Protein AF-A0A6L7TK80-F1 (afdb_monomer)

Foldseek 3Di:
DVLVVCLVVVNLLVSLQVLLVLLLVLLVLLCVVLQFDNPDLLSSVLSQVLVCVQCCVPPVCLNVLNVCSSVCSNVCNPPVPDHSVRSVVSSVSSVVNSVVSVVVSVPQRDWDFQADPVSVVVLCVSQVDPVDDGGDIDSRRDNPPDPPPPPDDDPPDDD

Radius of gyration: 19.16 Å; Cα contacts (8 Å, |Δi|>4): 195; chains: 1; bounding box: 71×29×43 Å

Structure (mmCIF, N/CA/C/O backbone):
data_AF-A0A6L7TK80-F1
#
_entry.id   AF-A0A6L7TK80-F1
#
loop_
_atom_site.group_PDB
_atom_site.id
_atom_site.type_symbol
_atom_site.label_atom_id
_atom_site.label_alt_id
_atom_site.label_comp_id
_atom_site.label_asym_id
_atom_site.label_entity_id
_atom_site.label_seq_id
_atom_site.pdbx_PDB_ins_code
_atom_site.Cartn_x
_atom_site.Cartn_y
_atom_site.Cartn_z
_atom_site.occupancy
_atom_site.B_iso_or_equiv
_atom_site.auth_seq_id
_atom_site.auth_comp_id
_atom_site.auth_asym_id
_atom_site.auth_atom_id
_atom_site.pdbx_PDB_model_num
ATOM 1 N N . MET A 1 1 ? 9.319 -11.901 -5.462 1.00 86.44 1 MET A N 1
ATOM 2 C CA . MET A 1 1 ? 8.015 -11.439 -6.008 1.00 86.4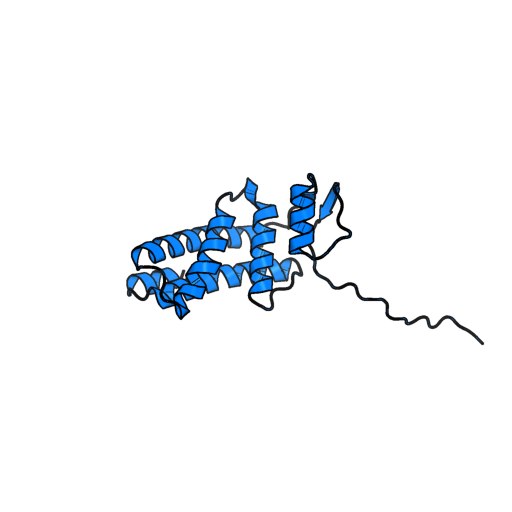4 1 MET A CA 1
ATOM 3 C C . MET A 1 1 ? 8.026 -11.489 -7.542 1.00 86.44 1 MET A C 1
ATOM 5 O O . MET A 1 1 ? 9.096 -11.335 -8.115 1.00 86.44 1 MET A O 1
ATOM 9 N N . GLN A 1 2 ? 6.885 -11.660 -8.234 1.00 92.62 2 GLN A N 1
ATOM 10 C CA . GLN A 1 2 ? 6.842 -11.616 -9.715 1.00 92.62 2 GLN A CA 1
ATOM 11 C C . GLN A 1 2 ? 7.313 -10.273 -10.305 1.00 92.62 2 GLN A C 1
ATOM 13 O O . GLN A 1 2 ? 7.846 -10.258 -11.408 1.00 92.62 2 GLN A O 1
ATOM 18 N N . ALA A 1 3 ? 7.158 -9.157 -9.586 1.00 94.62 3 ALA A N 1
ATOM 19 C CA . ALA A 1 3 ? 7.580 -7.830 -10.045 1.00 94.62 3 ALA A CA 1
ATOM 20 C C . ALA A 1 3 ? 9.071 -7.754 -10.417 1.00 94.62 3 ALA A C 1
ATOM 22 O O . ALA A 1 3 ? 9.413 -7.191 -11.458 1.00 94.62 3 ALA A O 1
ATOM 23 N N . ARG A 1 4 ? 9.949 -8.392 -9.629 1.00 95.44 4 ARG A N 1
ATOM 24 C CA . ARG A 1 4 ? 11.395 -8.416 -9.895 1.00 95.44 4 ARG A CA 1
ATOM 25 C C . ARG A 1 4 ? 11.738 -9.079 -11.227 1.00 95.44 4 ARG A C 1
ATOM 27 O O . ARG A 1 4 ? 12.553 -8.563 -11.982 1.00 95.44 4 ARG A O 1
ATOM 34 N N . HIS A 1 5 ? 11.041 -10.163 -11.554 1.00 96.75 5 HIS A N 1
ATOM 35 C CA . HIS A 1 5 ? 11.222 -10.869 -12.819 1.00 96.75 5 HIS A CA 1
ATOM 36 C C . HIS A 1 5 ? 10.927 -9.978 -14.039 1.00 96.75 5 HIS A C 1
ATOM 38 O O . HIS A 1 5 ? 11.644 -10.028 -15.034 1.00 96.75 5 HIS A O 1
ATOM 44 N N . TYR A 1 6 ? 9.903 -9.121 -13.963 1.00 96.56 6 TYR A N 1
ATOM 45 C CA . TYR A 1 6 ? 9.595 -8.174 -15.041 1.00 96.56 6 TYR A CA 1
ATOM 46 C C . TYR A 1 6 ? 10.625 -7.039 -15.135 1.00 96.56 6 TYR A C 1
ATOM 48 O O . TYR A 1 6 ? 10.972 -6.622 -16.240 1.00 96.56 6 TYR A O 1
ATOM 56 N N . LEU A 1 7 ? 11.186 -6.585 -14.008 1.00 94.00 7 LEU A N 1
ATOM 57 C CA . LEU A 1 7 ? 12.300 -5.627 -14.015 1.00 94.00 7 LEU A CA 1
ATOM 58 C C . LEU A 1 7 ? 13.556 -6.183 -14.689 1.00 94.00 7 LEU A C 1
ATOM 60 O O . LEU A 1 7 ? 14.187 -5.471 -15.468 1.00 94.00 7 LEU A O 1
ATOM 64 N N . GLU A 1 8 ? 13.901 -7.446 -14.437 1.00 95.75 8 GLU A N 1
ATOM 65 C CA . GLU A 1 8 ? 15.033 -8.125 -15.090 1.00 95.75 8 GLU A CA 1
ATOM 66 C C . GLU A 1 8 ? 14.864 -8.174 -16.618 1.00 95.75 8 GLU A C 1
ATOM 68 O O . GLU A 1 8 ? 15.833 -8.060 -17.367 1.00 95.75 8 GLU A O 1
ATOM 73 N N . GLN A 1 9 ? 13.617 -8.255 -17.088 1.00 97.12 9 GLN A N 1
ATOM 74 C CA . GLN A 1 9 ? 13.249 -8.173 -18.506 1.00 97.12 9 GLN A CA 1
ATOM 75 C C . GLN A 1 9 ? 13.128 -6.735 -19.028 1.00 97.12 9 GLN A C 1
ATOM 77 O O . GLN A 1 9 ? 12.811 -6.524 -20.198 1.00 97.12 9 GLN A O 1
ATOM 82 N N . ARG A 1 10 ? 13.398 -5.735 -18.179 1.00 96.06 10 ARG A N 1
ATOM 83 C CA . ARG A 1 10 ? 13.233 -4.298 -18.445 1.00 96.06 10 ARG A CA 1
ATOM 84 C C . ARG A 1 10 ? 11.786 -3.883 -18.748 1.00 96.06 10 ARG A C 1
ATOM 86 O O . ARG A 1 10 ? 11.561 -2.788 -19.265 1.00 96.06 10 ARG A O 1
ATOM 93 N N . ASP A 1 11 ? 10.807 -4.708 -18.385 1.00 95.94 11 ASP A N 1
ATOM 94 C CA . ASP A 1 11 ? 9.380 -4.397 -18.482 1.00 95.94 11 ASP A CA 1
ATOM 95 C C . ASP A 1 11 ? 8.908 -3.679 -17.209 1.00 95.94 11 ASP A C 1
ATOM 97 O O . ASP A 1 11 ? 8.273 -4.241 -16.312 1.00 95.94 11 ASP A O 1
ATOM 101 N N . ARG A 1 12 ? 9.251 -2.390 -17.118 1.00 95.00 12 ARG A N 1
ATOM 102 C CA . ARG A 1 12 ? 8.897 -1.543 -15.967 1.00 95.00 12 ARG A CA 1
ATOM 103 C C . ARG A 1 12 ? 7.390 -1.337 -15.787 1.00 95.00 12 ARG A C 1
ATOM 105 O O . ARG A 1 12 ? 6.954 -0.987 -14.694 1.00 95.00 12 ARG A O 1
ATOM 112 N N . LEU A 1 13 ? 6.599 -1.521 -16.846 1.00 95.00 13 LEU A N 1
ATOM 113 C CA . LEU A 1 13 ? 5.147 -1.369 -16.781 1.00 95.00 13 LEU A CA 1
ATOM 114 C C . LEU A 1 13 ? 4.536 -2.548 -16.030 1.00 95.00 13 LEU A C 1
ATOM 116 O O . LEU A 1 13 ? 3.840 -2.350 -15.034 1.00 95.00 13 LEU A O 1
ATOM 120 N N . GLN A 1 14 ? 4.854 -3.772 -16.457 1.00 96.19 14 GLN A N 1
ATOM 121 C CA . GLN A 1 14 ? 4.390 -4.973 -15.766 1.00 96.19 14 GLN A CA 1
ATOM 122 C C . GLN A 1 14 ? 4.987 -5.092 -14.366 1.00 96.19 14 GLN A C 1
ATOM 124 O O . GLN A 1 14 ? 4.290 -5.526 -13.452 1.00 96.19 14 GLN A O 1
ATOM 129 N N . ALA A 1 15 ? 6.239 -4.670 -14.163 1.00 96.50 15 ALA A N 1
ATOM 130 C CA . ALA A 1 15 ? 6.850 -4.667 -12.838 1.00 96.50 15 ALA A CA 1
ATOM 131 C C . ALA A 1 15 ? 6.024 -3.878 -11.809 1.00 96.50 15 ALA A C 1
ATOM 133 O O . ALA A 1 15 ? 5.701 -4.419 -10.750 1.00 96.50 15 ALA A O 1
ATOM 134 N N . GLY A 1 16 ? 5.627 -2.643 -12.144 1.00 95.31 16 GLY A N 1
ATOM 135 C CA . GLY A 1 16 ? 4.794 -1.806 -11.276 1.00 95.31 16 GLY A CA 1
ATOM 136 C C . GLY A 1 16 ? 3.429 -2.432 -10.981 1.00 95.31 16 GLY A C 1
ATOM 137 O O . GLY A 1 16 ? 3.009 -2.481 -9.824 1.00 95.31 16 GLY A O 1
ATOM 138 N N . GLU A 1 17 ? 2.778 -3.000 -12.000 1.00 95.25 17 GLU A N 1
ATOM 139 C CA . GLU A 1 17 ? 1.484 -3.675 -11.842 1.00 95.25 17 GLU A CA 1
ATOM 140 C C . GLU A 1 17 ? 1.583 -4.912 -10.936 1.00 95.25 17 GLU A C 1
ATOM 142 O O . GLU A 1 17 ? 0.725 -5.142 -10.082 1.00 95.25 17 GLU A O 1
ATOM 147 N N . LYS A 1 18 ? 2.650 -5.713 -11.064 1.00 97.00 18 LYS A N 1
ATOM 148 C CA . LYS A 1 18 ? 2.862 -6.878 -10.189 1.00 97.00 18 LYS A CA 1
ATOM 149 C C . LYS A 1 18 ? 3.222 -6.481 -8.762 1.00 97.00 18 LYS A C 1
ATOM 151 O O . LYS A 1 18 ? 2.784 -7.169 -7.840 1.00 97.00 18 LYS A O 1
ATOM 156 N N . ALA A 1 19 ? 3.973 -5.397 -8.572 1.00 96.44 19 ALA A N 1
ATOM 157 C CA . ALA A 1 19 ? 4.276 -4.866 -7.245 1.00 96.44 19 ALA A CA 1
ATOM 158 C C . ALA A 1 19 ? 2.993 -4.408 -6.540 1.00 96.44 19 ALA A C 1
ATOM 160 O O . ALA A 1 19 ? 2.713 -4.828 -5.416 1.00 96.44 19 ALA A O 1
ATOM 161 N N . TRP A 1 20 ? 2.153 -3.644 -7.247 1.00 95.44 20 TRP A N 1
ATOM 162 C CA . TRP A 1 20 ? 0.833 -3.263 -6.756 1.00 95.44 20 TRP A CA 1
ATOM 163 C C . TRP A 1 20 ? -0.038 -4.476 -6.433 1.00 95.44 20 TRP A C 1
ATOM 165 O O . TRP A 1 20 ? -0.598 -4.556 -5.339 1.00 95.44 20 TRP A O 1
ATOM 175 N N . GLY A 1 21 ? -0.123 -5.444 -7.346 1.00 95.56 21 GLY A N 1
ATOM 176 C CA . GLY A 1 21 ? -0.915 -6.653 -7.149 1.00 95.56 21 GLY A CA 1
ATOM 177 C C . GLY A 1 21 ? -0.524 -7.431 -5.889 1.00 95.56 21 GLY A C 1
ATOM 178 O O . GLY A 1 21 ? -1.407 -7.909 -5.175 1.00 95.56 21 GLY A O 1
ATOM 179 N N . ALA A 1 22 ? 0.773 -7.516 -5.580 1.00 96.44 22 ALA A N 1
ATOM 180 C CA . ALA A 1 22 ? 1.268 -8.193 -4.383 1.00 96.44 22 ALA A CA 1
ATOM 181 C C . ALA A 1 22 ? 0.861 -7.465 -3.088 1.00 96.44 22 ALA A C 1
ATOM 183 O O . ALA A 1 22 ? 0.326 -8.095 -2.174 1.00 96.44 22 ALA A O 1
ATOM 184 N N . ILE A 1 23 ? 1.030 -6.140 -3.026 1.00 96.06 23 ILE A N 1
ATOM 185 C CA . ILE A 1 23 ? 0.580 -5.333 -1.880 1.00 96.06 23 ILE A CA 1
ATOM 186 C C . ILE A 1 23 ? -0.940 -5.433 -1.720 1.00 96.06 23 ILE A C 1
ATOM 188 O O . ILE A 1 23 ? -1.438 -5.767 -0.647 1.00 96.06 23 ILE A O 1
ATOM 192 N N . ALA A 1 24 ? -1.691 -5.216 -2.801 1.00 95.94 24 ALA A N 1
ATOM 193 C CA . ALA A 1 24 ? -3.148 -5.261 -2.789 1.00 95.94 24 ALA A CA 1
ATOM 194 C C . ALA A 1 24 ? -3.694 -6.622 -2.341 1.00 95.94 24 ALA A C 1
ATOM 196 O O . ALA A 1 24 ? -4.705 -6.671 -1.643 1.00 95.94 24 ALA A O 1
ATOM 197 N N . HIS A 1 25 ? -3.044 -7.724 -2.725 1.00 96.50 25 HIS A N 1
ATOM 198 C CA . HIS A 1 25 ? -3.426 -9.059 -2.274 1.00 96.50 25 HIS A CA 1
ATOM 199 C C . HIS A 1 25 ? -3.291 -9.199 -0.755 1.00 96.50 25 HIS A C 1
ATOM 201 O O . HIS A 1 25 ? -4.264 -9.556 -0.094 1.00 96.50 25 HIS A O 1
ATOM 207 N N . ASN A 1 26 ? -2.135 -8.843 -0.194 1.00 96.88 26 ASN A N 1
ATOM 208 C CA . ASN A 1 26 ? -1.901 -8.929 1.247 1.00 96.88 26 ASN A CA 1
ATOM 209 C C . ASN A 1 26 ? -2.849 -8.015 2.042 1.00 96.88 26 ASN A C 1
ATOM 211 O O . ASN A 1 26 ? -3.444 -8.437 3.032 1.00 96.88 26 ASN A O 1
ATOM 215 N N . LEU A 1 27 ? -3.086 -6.790 1.560 1.00 95.25 27 LEU A N 1
ATOM 216 C CA . LEU A 1 27 ? -4.065 -5.880 2.161 1.00 95.25 27 LEU A CA 1
ATOM 217 C C . LEU A 1 27 ? -5.485 -6.467 2.137 1.00 95.25 27 LEU A C 1
ATOM 219 O O . LEU A 1 27 ? -6.210 -6.336 3.119 1.00 95.25 27 LEU A O 1
ATOM 223 N N . LYS A 1 28 ? -5.893 -7.149 1.058 1.00 95.06 28 LYS A N 1
ATOM 224 C CA . LYS A 1 28 ? -7.193 -7.839 1.005 1.00 95.06 28 LYS A CA 1
ATOM 225 C C . LYS A 1 28 ? -7.286 -8.968 2.022 1.00 95.06 28 LYS A C 1
ATOM 227 O O . LYS A 1 28 ? -8.318 -9.076 2.669 1.00 95.06 28 LYS A O 1
ATOM 232 N N . VAL A 1 29 ? -6.234 -9.774 2.185 1.00 94.94 29 VAL A N 1
ATOM 233 C CA . VAL A 1 29 ? -6.210 -10.853 3.187 1.00 94.94 29 VAL A CA 1
ATOM 234 C C . VAL A 1 29 ? -6.381 -10.280 4.592 1.00 94.94 29 VAL A C 1
ATOM 236 O O . VAL A 1 29 ? -7.251 -10.731 5.335 1.00 94.94 29 VAL A O 1
ATOM 239 N N . ILE A 1 30 ? -5.622 -9.236 4.930 1.00 92.19 30 ILE A N 1
ATOM 240 C CA . ILE A 1 30 ? -5.747 -8.549 6.222 1.00 92.19 30 ILE A CA 1
ATOM 241 C C . ILE A 1 30 ? -7.149 -7.945 6.376 1.00 92.19 30 ILE A C 1
ATOM 243 O O . ILE A 1 30 ? -7.766 -8.064 7.433 1.00 92.19 30 ILE A O 1
ATOM 247 N N . GLY A 1 31 ? -7.676 -7.323 5.321 1.00 89.69 31 GLY A N 1
ATOM 248 C CA . GLY A 1 31 ? -9.028 -6.777 5.301 1.00 89.69 31 GLY A CA 1
ATOM 249 C C . GLY A 1 31 ? -10.089 -7.839 5.580 1.00 89.69 31 GLY A C 1
ATOM 250 O O . GLY A 1 31 ? -10.917 -7.641 6.461 1.00 89.69 31 GLY A O 1
ATOM 251 N N . GLU A 1 32 ? -10.030 -8.982 4.901 1.00 89.00 32 GLU A N 1
ATOM 252 C CA . GLU A 1 32 ? -10.935 -10.121 5.099 1.00 89.00 32 GLU A CA 1
ATOM 253 C C . GLU A 1 32 ? -10.878 -10.639 6.543 1.00 89.00 32 GLU A C 1
ATOM 255 O O . GLU A 1 32 ? -11.906 -10.714 7.216 1.00 89.00 32 GLU A O 1
ATOM 260 N N . GLN A 1 33 ? -9.674 -10.902 7.066 1.00 86.88 33 GLN A N 1
ATOM 261 C CA . GLN A 1 33 ? -9.464 -11.360 8.447 1.00 86.88 33 GLN A CA 1
ATOM 262 C C . GLN A 1 33 ? -10.055 -10.398 9.486 1.00 86.88 33 GLN A C 1
ATOM 264 O O . GLN A 1 33 ? -10.492 -10.816 10.559 1.00 86.88 33 GLN A O 1
ATOM 269 N N . ARG A 1 34 ? -10.068 -9.100 9.171 1.00 83.62 34 ARG A N 1
ATOM 270 C CA . ARG A 1 34 ? -10.555 -8.029 10.049 1.00 83.62 34 ARG A CA 1
ATOM 271 C C . ARG A 1 34 ? -11.997 -7.607 9.756 1.00 83.62 34 ARG A C 1
ATOM 273 O O . ARG A 1 34 ? -12.528 -6.739 10.446 1.00 83.62 34 ARG A O 1
ATOM 280 N N . GLY A 1 35 ? -12.649 -8.214 8.763 1.00 81.62 35 GLY A N 1
ATOM 281 C CA . GLY A 1 35 ? -14.005 -7.859 8.338 1.00 81.62 35 GLY A CA 1
ATOM 282 C C . GLY A 1 35 ? -14.115 -6.468 7.704 1.00 81.62 35 GLY A C 1
ATOM 283 O O . GLY A 1 35 ? -15.164 -5.827 7.796 1.00 81.62 35 GLY A O 1
ATOM 284 N N . TRP A 1 36 ? -13.039 -5.971 7.098 1.00 83.94 36 TRP A N 1
ATOM 285 C CA . TRP A 1 36 ? -12.989 -4.694 6.392 1.00 83.94 36 TRP A CA 1
ATOM 286 C C . TRP A 1 36 ? -13.408 -4.847 4.933 1.00 83.94 36 TRP A C 1
ATOM 288 O O . TRP A 1 36 ? -13.118 -5.844 4.268 1.00 83.94 36 TRP A O 1
ATOM 298 N N . LEU A 1 37 ? -14.059 -3.810 4.407 1.00 83.88 37 LEU A N 1
ATOM 299 C CA . LEU A 1 37 ? -14.396 -3.738 2.990 1.00 83.88 37 LEU A CA 1
ATOM 300 C C . LEU A 1 37 ? -13.113 -3.671 2.150 1.00 83.8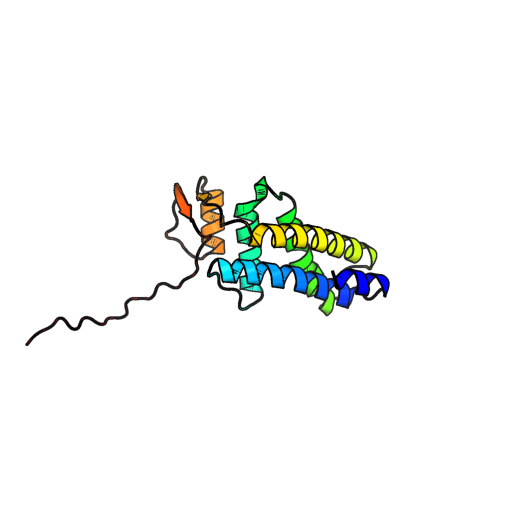8 37 LEU A C 1
ATOM 302 O O . LEU A 1 37 ? -12.235 -2.864 2.440 1.00 83.88 37 LEU A O 1
ATOM 306 N N . HIS A 1 38 ? -13.029 -4.488 1.099 1.00 92.06 38 HIS A N 1
ATOM 307 C CA . HIS A 1 38 ? -11.821 -4.659 0.275 1.00 92.06 38 HIS A CA 1
ATOM 308 C C . HIS A 1 38 ? -12.135 -4.933 -1.217 1.00 92.06 38 HIS A C 1
ATOM 310 O O . HIS A 1 38 ? -11.308 -5.460 -1.965 1.00 92.06 38 HIS A O 1
ATOM 316 N N . GLY A 1 39 ? -13.345 -4.590 -1.664 1.00 87.06 39 GLY A N 1
ATOM 317 C CA . GLY A 1 39 ? -13.876 -4.890 -2.996 1.00 87.06 39 GLY A CA 1
ATOM 318 C C . GLY A 1 39 ? -13.440 -3.938 -4.116 1.00 87.06 39 GLY A C 1
ATOM 319 O O . GLY A 1 39 ? -13.670 -4.240 -5.283 1.00 87.06 39 GLY A O 1
ATOM 320 N N . ASN A 1 40 ? -12.810 -2.800 -3.809 1.00 89.25 40 ASN A N 1
ATOM 321 C CA . ASN A 1 40 ? -12.318 -1.851 -4.816 1.00 89.25 40 ASN A CA 1
ATOM 322 C C . ASN A 1 40 ? -11.013 -1.150 -4.388 1.00 89.25 40 ASN A C 1
ATOM 324 O O . ASN A 1 40 ? -10.585 -1.267 -3.242 1.00 89.25 40 ASN A O 1
ATOM 328 N N . HIS A 1 41 ? -10.377 -0.411 -5.307 1.00 90.12 41 HIS A N 1
ATOM 329 C CA . HIS A 1 41 ? -9.093 0.260 -5.051 1.00 90.12 41 HIS A CA 1
ATOM 330 C C . HIS A 1 41 ? -9.135 1.235 -3.873 1.00 90.12 41 HIS A C 1
ATOM 332 O O . HIS A 1 41 ? -8.228 1.210 -3.048 1.00 90.12 41 HIS A O 1
ATOM 338 N N . GLN A 1 42 ? -10.198 2.035 -3.753 1.00 86.31 42 GLN A N 1
ATOM 339 C CA . GLN A 1 42 ? -10.340 2.981 -2.645 1.00 86.31 42 GLN A CA 1
ATOM 340 C C . GLN A 1 42 ? -10.398 2.259 -1.296 1.00 86.31 42 GLN A C 1
ATOM 342 O O . GLN A 1 42 ? -9.804 2.698 -0.314 1.00 86.31 42 GLN A O 1
ATOM 347 N N . GLN A 1 43 ? -11.114 1.138 -1.245 1.00 87.69 43 GLN A N 1
ATOM 348 C CA . GLN A 1 43 ? -11.215 0.309 -0.053 1.00 87.69 43 GLN A CA 1
ATOM 349 C C . GLN A 1 43 ? -9.860 -0.309 0.319 1.00 87.69 43 GLN A C 1
ATOM 351 O O . GLN A 1 43 ? -9.471 -0.244 1.479 1.00 87.69 43 GLN A O 1
ATOM 356 N N . ILE A 1 44 ? -9.096 -0.813 -0.654 1.00 92.12 44 ILE A N 1
ATOM 357 C CA . ILE A 1 44 ? -7.737 -1.340 -0.423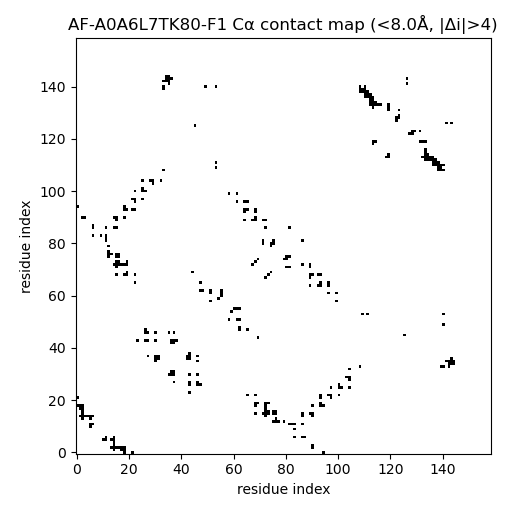 1.00 92.12 44 ILE A CA 1
ATOM 358 C C . ILE A 1 44 ? -6.793 -0.237 0.078 1.00 92.12 44 ILE A C 1
ATOM 360 O O . ILE A 1 44 ? -6.032 -0.452 1.019 1.00 92.12 44 ILE A O 1
ATOM 364 N N . GLU A 1 45 ? -6.867 0.961 -0.501 1.00 89.19 45 GLU A N 1
ATOM 365 C CA . GLU A 1 45 ? -6.092 2.117 -0.041 1.00 89.19 45 GLU A CA 1
ATOM 366 C C . GLU A 1 45 ? -6.426 2.471 1.417 1.00 89.19 45 GLU A C 1
ATOM 368 O O . GLU A 1 45 ? -5.535 2.706 2.236 1.00 89.19 45 GLU A O 1
ATOM 373 N N . ASN A 1 46 ? -7.714 2.453 1.771 1.00 86.56 46 ASN A N 1
ATOM 374 C CA . ASN A 1 46 ? -8.164 2.704 3.137 1.00 86.56 46 ASN A CA 1
ATOM 375 C C . ASN A 1 46 ? -7.625 1.654 4.114 1.00 86.56 46 ASN A C 1
ATOM 377 O O . ASN A 1 46 ? -7.209 2.021 5.212 1.00 86.56 46 ASN A O 1
ATOM 381 N N . ILE A 1 47 ? -7.578 0.379 3.715 1.00 89.94 47 ILE A N 1
ATOM 382 C CA . ILE A 1 47 ? -6.956 -0.691 4.506 1.00 89.94 47 ILE A CA 1
ATOM 383 C C . ILE A 1 47 ? -5.478 -0.382 4.754 1.00 89.94 47 ILE A C 1
ATOM 385 O O . ILE A 1 47 ? -5.039 -0.407 5.903 1.00 89.94 47 ILE A O 1
ATOM 389 N N . GLY A 1 48 ? -4.724 -0.019 3.711 1.00 91.06 48 GLY A N 1
ATOM 390 C CA .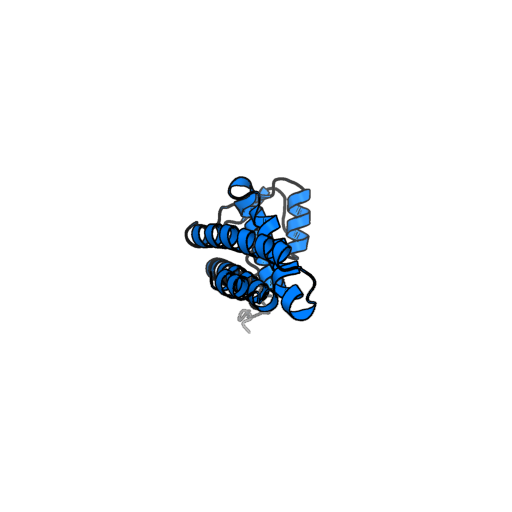 GLY A 1 48 ? -3.317 0.369 3.847 1.00 91.06 48 GLY A CA 1
ATOM 391 C C . GLY A 1 48 ? -3.134 1.528 4.829 1.00 91.06 48 GLY A C 1
ATOM 392 O O . GLY A 1 48 ? -2.328 1.448 5.754 1.00 91.06 48 GLY A O 1
ATOM 393 N N . ARG A 1 49 ? -3.956 2.578 4.710 1.00 86.81 49 ARG A N 1
ATOM 394 C CA . ARG A 1 49 ? -3.935 3.727 5.632 1.00 86.81 49 ARG A CA 1
ATOM 395 C C . ARG A 1 49 ? -4.249 3.332 7.078 1.00 86.81 49 ARG A C 1
ATOM 397 O O . ARG A 1 49 ? -3.658 3.916 7.986 1.00 86.81 49 ARG A O 1
ATOM 404 N N . GLN A 1 50 ? -5.161 2.384 7.302 1.00 85.06 50 GLN A N 1
ATOM 405 C CA . GLN A 1 50 ? -5.474 1.875 8.642 1.00 85.06 50 GLN A CA 1
ATOM 406 C C . GLN A 1 50 ? -4.315 1.061 9.222 1.00 85.06 50 GLN A C 1
ATOM 408 O O . GLN A 1 50 ? -3.897 1.337 10.344 1.00 85.06 50 GLN A O 1
ATOM 413 N N . ILE A 1 51 ? -3.744 0.133 8.448 1.00 87.88 51 ILE A N 1
ATOM 414 C CA . ILE A 1 51 ? -2.595 -0.678 8.874 1.00 87.88 51 ILE A CA 1
ATOM 415 C C . ILE A 1 51 ? -1.440 0.220 9.295 1.00 87.88 51 ILE A C 1
ATOM 417 O O . ILE A 1 51 ? -0.921 0.056 10.392 1.00 87.88 51 ILE A O 1
ATOM 421 N N . VAL A 1 52 ? -1.098 1.223 8.484 1.00 86.38 52 VAL A N 1
ATOM 422 C CA . VAL A 1 52 ? -0.022 2.171 8.801 1.00 86.38 52 VAL A CA 1
ATOM 423 C C . VAL A 1 52 ? -0.255 2.845 10.148 1.00 86.38 52 VAL A C 1
ATOM 425 O O . VAL A 1 52 ? 0.683 2.984 10.918 1.00 86.38 52 VAL A O 1
ATOM 428 N N . VAL A 1 53 ? -1.492 3.231 10.477 1.00 81.69 53 VAL A N 1
ATOM 429 C CA . VAL A 1 53 ? -1.800 3.818 11.792 1.00 81.69 53 VAL A CA 1
ATOM 430 C C . VAL A 1 53 ? -1.593 2.811 12.926 1.00 81.69 53 VAL A C 1
ATOM 432 O O . VAL A 1 53 ? -1.066 3.188 13.970 1.00 81.69 53 VAL A O 1
ATOM 435 N N . GLU A 1 54 ? -1.983 1.553 12.733 1.00 78.88 54 GLU A N 1
ATOM 436 C CA . GLU A 1 54 ? -1.858 0.510 13.757 1.00 78.88 54 GLU A CA 1
ATOM 437 C C . GLU A 1 54 ? -0.408 0.085 14.020 1.00 78.88 54 GLU A C 1
ATOM 439 O O . GLU A 1 54 ? -0.056 -0.240 15.156 1.00 78.88 54 GLU A O 1
ATOM 444 N N . VAL A 1 55 ? 0.430 0.068 12.982 1.00 83.00 55 VAL A N 1
ATOM 445 C CA . VAL A 1 55 ? 1.739 -0.602 13.026 1.00 83.00 55 VAL A CA 1
ATOM 446 C C . VAL A 1 55 ? 2.918 0.342 12.827 1.00 83.00 55 VAL A C 1
ATOM 448 O O . VAL A 1 55 ? 4.048 -0.129 12.804 1.00 83.00 55 V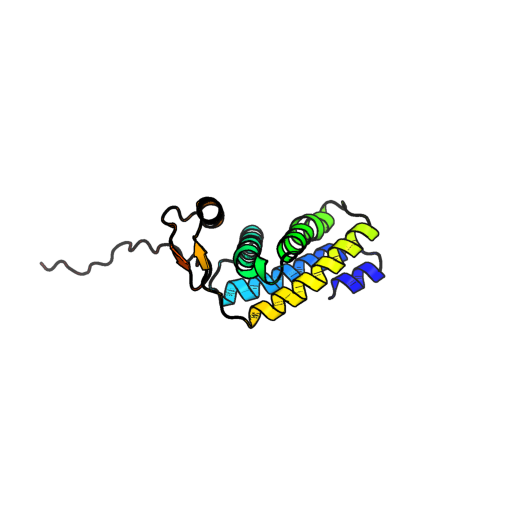AL A O 1
ATOM 451 N N . HIS A 1 56 ? 2.695 1.658 12.731 1.00 80.94 56 HIS A N 1
ATOM 452 C CA . HIS A 1 56 ? 3.755 2.641 12.463 1.00 80.94 56 HIS A CA 1
ATOM 453 C C . HIS A 1 56 ? 4.975 2.499 13.385 1.00 80.94 56 HIS A C 1
ATOM 455 O O . HIS A 1 56 ? 6.106 2.648 12.945 1.00 80.94 56 HIS A O 1
ATOM 461 N N . ALA A 1 57 ? 4.755 2.182 14.665 1.00 78.06 57 ALA A N 1
ATOM 462 C CA . ALA A 1 57 ? 5.842 1.998 15.626 1.00 78.06 57 ALA A CA 1
ATOM 463 C C . ALA A 1 57 ? 6.711 0.754 15.349 1.00 78.06 57 ALA A C 1
ATOM 465 O O . ALA A 1 57 ? 7.837 0.689 15.830 1.00 78.06 57 ALA A O 1
ATOM 466 N N . LEU A 1 58 ? 6.179 -0.234 14.624 1.00 82.94 58 LEU A N 1
ATOM 467 C CA . LEU A 1 58 ? 6.878 -1.457 14.221 1.00 82.94 58 LEU A CA 1
ATOM 468 C C . LEU A 1 58 ? 7.511 -1.306 12.834 1.00 82.94 58 LEU A C 1
ATOM 470 O O . LEU A 1 58 ? 8.637 -1.742 12.633 1.00 82.94 58 LEU A O 1
ATOM 474 N N . TYR A 1 59 ? 6.793 -0.663 11.908 1.00 88.19 59 TYR A N 1
ATOM 475 C CA . TYR A 1 59 ? 7.204 -0.479 10.518 1.00 88.19 59 TYR A CA 1
ATOM 476 C C . TYR A 1 59 ? 7.020 0.999 10.119 1.00 88.19 59 TYR A C 1
ATOM 478 O O . TYR A 1 59 ? 5.973 1.366 9.568 1.00 88.19 59 TYR A O 1
ATOM 486 N N . PRO A 1 60 ? 7.991 1.877 10.430 1.00 86.12 60 PRO A N 1
ATOM 487 C CA . PRO A 1 60 ? 7.856 3.317 10.202 1.00 86.12 60 PRO A CA 1
ATOM 488 C C . PRO A 1 60 ? 7.711 3.674 8.717 1.00 86.12 60 PRO A C 1
ATOM 490 O O . PRO A 1 60 ? 6.911 4.553 8.388 1.00 86.12 60 PRO A O 1
ATOM 493 N N . ASP A 1 61 ? 8.384 2.928 7.838 1.00 91.81 61 ASP A N 1
ATOM 494 C CA . ASP A 1 61 ? 8.469 3.210 6.398 1.00 91.81 61 ASP A CA 1
ATOM 495 C C . ASP A 1 61 ? 7.360 2.529 5.574 1.00 91.81 61 ASP A C 1
ATOM 497 O O . ASP A 1 61 ? 7.134 2.860 4.409 1.00 91.81 61 ASP A O 1
ATOM 501 N N . LEU A 1 62 ? 6.578 1.628 6.188 1.00 91.31 62 LEU A N 1
ATOM 502 C CA . LEU A 1 62 ? 5.521 0.868 5.505 1.00 91.31 62 LEU A CA 1
ATOM 503 C C . LEU A 1 62 ? 4.484 1.776 4.831 1.00 91.31 62 LEU A C 1
ATOM 505 O O . LEU A 1 62 ? 3.945 1.451 3.773 1.00 91.31 62 LEU A O 1
ATOM 509 N N . GLY A 1 63 ? 4.192 2.927 5.441 1.00 89.31 63 GLY A N 1
ATOM 510 C CA . GLY A 1 63 ? 3.252 3.885 4.868 1.00 89.31 63 GLY A CA 1
ATOM 511 C C . GLY A 1 63 ? 3.753 4.528 3.585 1.00 89.31 63 GLY A C 1
ATOM 512 O O . GLY A 1 63 ? 2.956 4.742 2.671 1.00 89.31 63 GLY A O 1
ATOM 513 N N . GLU A 1 64 ? 5.052 4.798 3.505 1.00 90.75 64 GLU A N 1
ATOM 514 C CA . GLU A 1 64 ? 5.668 5.360 2.310 1.00 90.75 64 GLU A CA 1
ATOM 515 C C . GLU A 1 64 ? 5.703 4.319 1.192 1.00 90.75 64 GLU A C 1
ATOM 517 O O . GLU A 1 64 ? 5.234 4.599 0.091 1.00 90.75 64 GLU A O 1
ATOM 522 N N . ALA A 1 65 ? 6.099 3.084 1.508 1.00 92.81 65 ALA A N 1
ATOM 523 C CA . ALA A 1 65 ? 6.116 1.976 0.559 1.00 92.81 65 ALA A CA 1
ATOM 524 C C . ALA A 1 65 ? 4.727 1.667 -0.033 1.00 92.81 65 ALA A C 1
ATOM 526 O O . ALA A 1 65 ? 4.570 1.590 -1.253 1.00 92.81 65 ALA A O 1
ATOM 527 N N . ILE A 1 66 ? 3.684 1.550 0.803 1.00 92.44 66 ILE A N 1
ATOM 528 C CA . ILE A 1 66 ? 2.307 1.327 0.321 1.00 92.44 66 ILE A CA 1
ATOM 529 C C . ILE A 1 66 ? 1.844 2.495 -0.559 1.00 92.44 66 ILE A C 1
ATOM 531 O O . ILE A 1 66 ? 1.224 2.273 -1.601 1.00 92.44 66 ILE A O 1
ATOM 535 N N . SER A 1 67 ? 2.136 3.733 -0.150 1.00 90.31 67 SER A N 1
ATOM 536 C CA . SER A 1 67 ? 1.767 4.938 -0.897 1.00 90.31 67 SER A CA 1
ATOM 537 C C . SER A 1 67 ? 2.468 4.994 -2.258 1.00 90.31 67 SER A C 1
ATOM 539 O O . SER A 1 67 ? 1.818 5.249 -3.274 1.00 90.31 67 SER A O 1
ATOM 541 N N . ASP A 1 68 ? 3.773 4.721 -2.299 1.00 92.31 68 ASP A N 1
ATOM 542 C CA . ASP A 1 68 ? 4.572 4.729 -3.523 1.00 92.31 68 ASP A CA 1
ATOM 543 C C . ASP A 1 68 ? 4.058 3.689 -4.520 1.00 92.31 68 ASP A C 1
ATOM 545 O O . ASP A 1 68 ? 3.749 4.014 -5.664 1.00 92.31 68 ASP A O 1
ATOM 549 N N . VAL A 1 69 ? 3.840 2.453 -4.069 1.00 91.38 69 VAL A N 1
ATOM 550 C CA . VAL A 1 69 ? 3.358 1.368 -4.931 1.00 91.38 69 VAL A CA 1
ATOM 551 C C . VAL A 1 69 ? 1.915 1.608 -5.397 1.00 91.38 69 VAL A C 1
ATOM 553 O O . VAL A 1 69 ? 1.583 1.311 -6.547 1.00 91.38 69 VAL A O 1
ATOM 556 N N . PHE A 1 70 ? 1.051 2.189 -4.559 1.00 89.12 70 PHE A N 1
ATOM 557 C CA . PHE A 1 70 ? -0.311 2.562 -4.958 1.00 89.12 70 PHE A CA 1
ATOM 558 C C . PHE A 1 70 ? -0.302 3.637 -6.053 1.00 89.12 70 PHE A C 1
ATOM 560 O O . PHE A 1 70 ? -0.964 3.500 -7.085 1.00 89.12 70 PHE A O 1
ATOM 567 N N . HIS A 1 71 ? 0.463 4.711 -5.847 1.00 85.69 71 HIS A N 1
ATOM 568 C CA . HIS A 1 71 ? 0.465 5.858 -6.750 1.00 85.69 71 HIS A CA 1
ATOM 569 C C . HIS A 1 71 ? 1.309 5.645 -7.998 1.00 85.69 71 HIS A C 1
ATOM 571 O O . HIS A 1 71 ? 0.920 6.110 -9.066 1.00 85.69 71 HIS A O 1
ATOM 577 N N . TYR A 1 72 ? 2.437 4.955 -7.885 1.00 87.88 72 TYR A N 1
ATOM 578 C CA . TYR A 1 72 ? 3.395 4.795 -8.968 1.00 87.88 72 TYR A CA 1
ATOM 579 C C . TYR A 1 72 ? 3.466 3.369 -9.489 1.00 87.88 72 TYR A C 1
ATOM 581 O O . TYR A 1 72 ? 3.672 3.216 -10.679 1.00 87.88 72 TYR A O 1
ATOM 589 N N . GLY A 1 73 ? 3.214 2.327 -8.697 1.00 86.00 73 GLY A N 1
ATOM 590 C CA . GLY A 1 73 ? 3.130 0.960 -9.227 1.00 86.00 73 GLY A CA 1
ATOM 591 C C . GLY A 1 73 ? 1.958 0.812 -10.202 1.00 86.00 73 GLY A C 1
ATOM 592 O O . GLY A 1 73 ? 2.158 0.585 -11.396 1.00 86.00 73 GLY A O 1
ATOM 593 N N . HIS A 1 74 ? 0.738 1.046 -9.708 1.00 86.56 74 HIS A N 1
ATOM 594 C CA . HIS A 1 74 ? -0.488 0.909 -10.502 1.00 86.56 74 HIS A CA 1
ATOM 595 C C . HIS A 1 74 ? -0.572 1.945 -11.630 1.00 86.56 74 HIS A C 1
ATOM 597 O O . HIS A 1 74 ? -0.813 1.605 -12.787 1.00 86.56 74 HIS A O 1
ATOM 603 N N . ARG A 1 75 ? -0.382 3.238 -11.328 1.00 86.38 75 ARG A N 1
ATOM 604 C CA . ARG A 1 75 ? -0.566 4.287 -12.350 1.00 86.38 75 ARG A CA 1
ATOM 605 C C . ARG A 1 75 ? 0.529 4.255 -13.407 1.00 86.38 75 ARG A C 1
ATOM 607 O O . ARG A 1 75 ? 0.246 4.599 -14.550 1.00 86.38 75 ARG A O 1
ATOM 614 N N . ASN A 1 76 ? 1.749 3.808 -13.082 1.00 87.06 76 ASN A N 1
ATOM 615 C CA . ASN A 1 76 ? 2.806 3.699 -14.089 1.00 87.06 76 ASN A CA 1
ATOM 616 C C . ASN A 1 76 ? 2.431 2.737 -15.216 1.00 87.06 76 ASN A C 1
ATOM 618 O O . ASN A 1 76 ? 2.812 3.009 -16.347 1.00 87.06 76 ASN A O 1
ATOM 622 N N . PHE A 1 77 ? 1.645 1.687 -14.953 1.00 88.31 77 PHE A N 1
ATOM 623 C CA . PHE A 1 77 ? 1.149 0.793 -16.002 1.00 88.31 77 PHE A CA 1
ATOM 624 C C . PHE A 1 77 ? 0.388 1.544 -17.112 1.00 88.31 77 PHE A C 1
ATOM 626 O O . PHE A 1 77 ? 0.533 1.220 -18.289 1.00 88.31 77 PHE A O 1
ATOM 633 N N . TYR A 1 78 ? -0.374 2.580 -16.747 1.00 86.12 78 TYR A N 1
ATOM 634 C CA . TYR A 1 78 ? -1.194 3.366 -17.676 1.00 86.12 78 TYR A CA 1
ATOM 635 C C . TYR A 1 78 ? -0.499 4.634 -18.179 1.00 86.12 78 TYR A C 1
ATOM 637 O O . TYR A 1 78 ? -0.684 5.032 -19.326 1.00 86.12 78 TYR A O 1
ATOM 645 N N . GLU A 1 79 ? 0.281 5.283 -17.317 1.00 89.50 79 GLU A N 1
ATOM 646 C CA . GLU A 1 79 ? 0.808 6.633 -17.547 1.00 89.50 79 GLU A CA 1
ATOM 647 C C . GLU A 1 79 ? 2.321 6.643 -17.831 1.00 89.50 79 GLU A C 1
ATOM 649 O O . GLU A 1 79 ? 2.870 7.669 -18.224 1.00 89.50 79 GLU A O 1
ATOM 654 N N . ASN A 1 80 ? 3.007 5.503 -17.680 1.00 92.06 80 ASN A N 1
ATOM 655 C CA . ASN A 1 80 ? 4.412 5.307 -18.048 1.00 92.06 80 ASN A CA 1
ATOM 656 C C . ASN A 1 80 ? 5.401 6.297 -17.383 1.00 92.06 80 ASN A C 1
ATOM 658 O O . ASN A 1 80 ? 6.458 6.589 -17.951 1.00 92.06 80 ASN A O 1
ATOM 662 N N . MET A 1 81 ? 5.076 6.780 -16.180 1.00 91.00 81 MET A N 1
ATOM 663 C CA . MET A 1 81 ? 5.708 7.918 -15.494 1.00 91.00 81 MET A CA 1
ATOM 664 C C . MET A 1 81 ? 7.097 7.681 -14.873 1.00 91.00 81 MET A C 1
ATOM 666 O O . MET A 1 81 ? 7.841 8.641 -14.726 1.00 91.00 81 MET A O 1
ATOM 670 N N . ARG A 1 82 ? 7.444 6.451 -14.472 1.00 92.06 82 ARG A N 1
ATOM 671 C CA . ARG A 1 82 ? 8.688 6.117 -13.739 1.00 92.06 82 ARG A CA 1
ATOM 672 C C . ARG A 1 82 ? 9.715 5.480 -14.658 1.00 92.06 82 ARG A C 1
ATOM 674 O O . ARG A 1 82 ? 9.391 4.502 -15.317 1.00 92.06 82 ARG A O 1
ATOM 681 N N . SER A 1 83 ? 10.952 5.946 -14.678 1.00 95.56 83 SER A N 1
ATOM 682 C CA . SER A 1 83 ? 12.067 5.272 -15.355 1.00 95.56 83 SER A CA 1
ATOM 683 C C . SER A 1 83 ? 12.321 3.853 -14.814 1.00 95.56 83 SER A C 1
ATOM 685 O O . SER A 1 83 ? 11.701 3.405 -13.850 1.00 95.56 83 SER A O 1
ATOM 687 N N . LEU A 1 84 ? 13.220 3.104 -15.464 1.00 95.12 84 LEU A N 1
ATOM 688 C CA . LEU A 1 84 ? 13.569 1.755 -15.007 1.00 95.12 84 LEU A CA 1
ATOM 689 C C . LEU A 1 84 ? 14.227 1.777 -13.618 1.00 95.12 84 LEU A C 1
ATOM 691 O O . LEU A 1 84 ? 13.907 0.924 -12.797 1.00 95.12 84 LEU A O 1
ATOM 695 N N . ASP A 1 85 ? 15.091 2.760 -13.357 1.00 95.94 85 ASP A N 1
ATOM 696 C CA . ASP A 1 85 ? 15.795 2.893 -12.079 1.00 95.94 85 ASP A CA 1
ATOM 697 C C . ASP A 1 85 ? 14.821 3.278 -10.958 1.00 95.94 85 ASP A C 1
ATOM 699 O O . ASP A 1 85 ? 14.766 2.602 -9.934 1.00 95.94 85 ASP A O 1
ATOM 703 N N . GLU A 1 86 ? 13.948 4.263 -11.193 1.00 95.44 86 GLU A N 1
ATOM 704 C CA . GLU A 1 86 ? 12.919 4.644 -10.213 1.00 95.44 86 GLU A CA 1
ATOM 705 C C . GLU A 1 86 ? 11.899 3.518 -9.969 1.00 95.44 86 GLU A C 1
ATOM 707 O O . GLU A 1 86 ? 11.333 3.422 -8.882 1.00 95.44 86 GLU A O 1
ATOM 712 N N . MET A 1 87 ? 11.632 2.664 -10.967 1.00 95.62 87 MET A N 1
ATOM 713 C CA . MET A 1 87 ? 10.792 1.477 -10.776 1.00 95.62 87 MET A CA 1
ATOM 714 C C . MET A 1 87 ? 11.523 0.389 -9.986 1.00 95.62 87 MET A C 1
ATOM 716 O O . MET A 1 87 ? 10.892 -0.347 -9.232 1.00 95.62 87 MET A O 1
ATOM 720 N N . ASN A 1 88 ? 12.844 0.274 -10.124 1.00 95.56 88 ASN A N 1
ATOM 721 C CA . ASN A 1 88 ? 13.626 -0.653 -9.313 1.00 95.56 88 ASN A CA 1
ATOM 722 C C . ASN A 1 88 ? 13.524 -0.314 -7.820 1.00 95.56 88 ASN A C 1
ATOM 724 O O . ASN A 1 88 ? 13.325 -1.217 -7.006 1.00 95.56 88 ASN A O 1
ATOM 728 N N . GLU A 1 89 ? 13.573 0.978 -7.485 1.00 94.81 89 GLU A N 1
ATOM 729 C CA . GLU A 1 89 ? 13.332 1.485 -6.129 1.00 94.81 89 GLU A CA 1
ATOM 730 C C . GLU A 1 89 ? 11.910 1.161 -5.649 1.00 94.81 89 GLU A C 1
ATOM 732 O O . GLU A 1 89 ? 11.750 0.535 -4.601 1.00 94.81 89 GLU A O 1
ATOM 737 N N . THR A 1 90 ? 10.879 1.467 -6.450 1.00 94.00 90 THR A N 1
ATOM 738 C CA . THR A 1 90 ? 9.480 1.132 -6.121 1.00 94.00 90 THR A CA 1
ATOM 739 C C . THR A 1 90 ? 9.288 -0.366 -5.852 1.00 94.00 90 THR A C 1
ATOM 741 O O . THR A 1 90 ? 8.596 -0.742 -4.906 1.00 94.00 90 THR A O 1
ATOM 744 N N . VAL A 1 91 ? 9.892 -1.253 -6.653 1.00 95.94 91 VAL A N 1
ATOM 745 C CA . VAL A 1 91 ? 9.766 -2.706 -6.435 1.00 95.94 91 VAL A CA 1
ATOM 746 C C . VAL A 1 91 ? 10.541 -3.164 -5.199 1.00 95.94 91 VAL A C 1
ATOM 748 O O . VAL 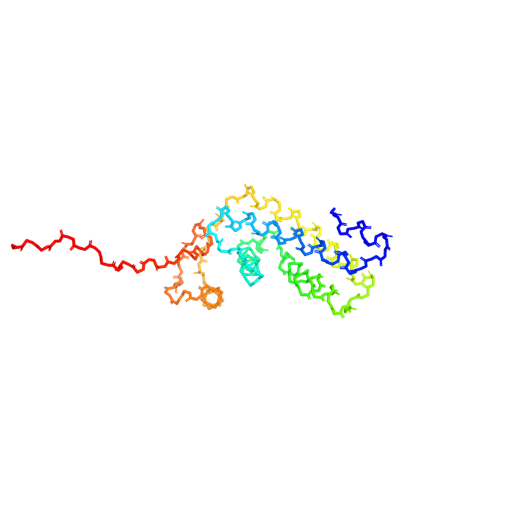A 1 91 ? 10.082 -4.082 -4.526 1.00 95.94 91 VAL A O 1
ATOM 751 N N . ALA A 1 92 ? 11.677 -2.542 -4.866 1.00 95.06 92 ALA A N 1
ATOM 752 C CA . ALA A 1 92 ? 12.402 -2.859 -3.632 1.00 95.06 92 ALA A CA 1
ATOM 753 C C . ALA A 1 92 ? 11.557 -2.517 -2.395 1.00 95.06 92 ALA A C 1
ATOM 755 O O . ALA A 1 92 ? 11.359 -3.363 -1.528 1.00 95.06 92 ALA A O 1
ATOM 756 N N . TRP A 1 93 ? 10.943 -1.332 -2.379 1.00 93.94 93 TRP A N 1
ATOM 757 C CA . TRP A 1 93 ? 9.997 -0.950 -1.328 1.00 93.94 93 TRP A CA 1
ATOM 758 C C . TRP A 1 93 ? 8.780 -1.871 -1.262 1.00 93.94 93 TRP A C 1
ATOM 760 O O . TRP A 1 93 ? 8.311 -2.209 -0.176 1.00 93.94 93 TRP A O 1
ATOM 770 N N . ALA A 1 94 ? 8.268 -2.311 -2.414 1.00 95.38 94 ALA A N 1
ATOM 771 C CA . ALA A 1 94 ? 7.170 -3.269 -2.453 1.00 95.38 94 ALA A CA 1
ATOM 772 C C . ALA A 1 94 ? 7.547 -4.610 -1.807 1.00 95.38 94 ALA A C 1
ATOM 774 O O . ALA A 1 94 ? 6.702 -5.224 -1.164 1.00 95.38 94 ALA A O 1
ATOM 775 N N . GLU A 1 95 ? 8.781 -5.084 -1.985 1.00 95.88 95 GLU A N 1
ATOM 776 C CA . GLU A 1 95 ? 9.256 -6.339 -1.392 1.00 95.88 95 GLU A CA 1
ATOM 777 C C . GLU A 1 95 ? 9.305 -6.262 0.133 1.00 95.88 95 GLU A C 1
ATOM 779 O O . GLU A 1 95 ? 8.709 -7.117 0.787 1.00 95.88 95 GLU A O 1
ATOM 784 N N . GLU A 1 96 ? 9.901 -5.205 0.684 1.00 94.00 96 GLU A N 1
ATOM 785 C CA . GLU A 1 96 ? 9.941 -4.969 2.134 1.00 94.00 96 GLU A CA 1
ATOM 786 C C . GLU A 1 96 ? 8.530 -4.823 2.726 1.00 94.00 96 GLU A C 1
ATOM 788 O O . GLU A 1 96 ? 8.201 -5.395 3.767 1.00 94.00 96 GLU A O 1
ATOM 793 N N . ALA A 1 97 ? 7.650 -4.095 2.034 1.00 95.38 97 ALA A N 1
ATOM 794 C CA . ALA A 1 97 ? 6.272 -3.928 2.474 1.00 95.38 97 ALA A CA 1
ATOM 795 C C . ALA A 1 97 ? 5.468 -5.233 2.409 1.00 95.38 97 ALA A C 1
ATOM 797 O O . ALA A 1 97 ? 4.631 -5.466 3.279 1.00 95.38 97 ALA A O 1
ATOM 798 N N . VAL A 1 98 ? 5.697 -6.090 1.409 1.00 96.50 98 VAL A N 1
ATOM 799 C CA . VAL A 1 98 ? 5.047 -7.405 1.346 1.00 96.50 98 VAL A CA 1
ATOM 800 C C . VAL A 1 98 ? 5.477 -8.276 2.519 1.00 96.50 98 VAL A C 1
ATOM 802 O O . VAL A 1 98 ? 4.601 -8.839 3.165 1.00 96.50 98 VAL A O 1
ATOM 805 N N . GLU A 1 99 ? 6.769 -8.325 2.844 1.00 95.00 99 GLU A N 1
ATOM 806 C CA . GLU A 1 99 ? 7.271 -9.084 3.997 1.00 95.00 99 GLU A CA 1
ATOM 807 C C . GLU A 1 99 ? 6.603 -8.619 5.303 1.00 95.00 99 GLU A C 1
ATOM 809 O O . GLU A 1 99 ? 6.016 -9.423 6.028 1.00 95.00 99 GLU A O 1
ATOM 814 N N . ALA A 1 100 ? 6.554 -7.304 5.543 1.00 93.94 100 ALA A N 1
ATOM 815 C CA . ALA A 1 100 ? 5.868 -6.744 6.708 1.00 93.94 100 ALA A CA 1
ATOM 816 C C . ALA A 1 100 ? 4.361 -7.072 6.734 1.00 93.94 100 ALA A C 1
ATOM 818 O O . ALA A 1 100 ? 3.793 -7.369 7.787 1.00 93.94 100 ALA A O 1
ATOM 819 N N . LEU A 1 101 ? 3.677 -7.022 5.586 1.00 95.12 101 LEU A N 1
ATOM 820 C CA . LEU A 1 101 ? 2.251 -7.346 5.500 1.00 95.12 101 LEU A CA 1
ATOM 821 C C . LEU A 1 101 ? 1.973 -8.847 5.678 1.00 95.12 101 LEU A C 1
ATOM 823 O O . LEU A 1 101 ? 0.925 -9.200 6.219 1.00 95.12 101 LEU A O 1
ATOM 827 N N . GLU A 1 102 ? 2.872 -9.725 5.241 1.00 94.88 102 GLU A N 1
ATOM 828 C CA . GLU A 1 102 ? 2.787 -11.171 5.475 1.00 94.88 102 GLU A CA 1
ATOM 829 C C . GLU A 1 102 ? 2.934 -11.488 6.968 1.00 94.88 102 GLU A C 1
ATOM 831 O O . GLU A 1 102 ? 2.102 -12.203 7.528 1.00 94.88 102 GLU A O 1
ATOM 836 N N . GLU A 1 103 ? 3.896 -10.869 7.658 1.00 92.31 103 GLU A N 1
ATOM 837 C CA . GLU A 1 103 ? 4.022 -10.988 9.117 1.00 92.31 103 GLU A CA 1
ATOM 838 C C . GLU A 1 103 ? 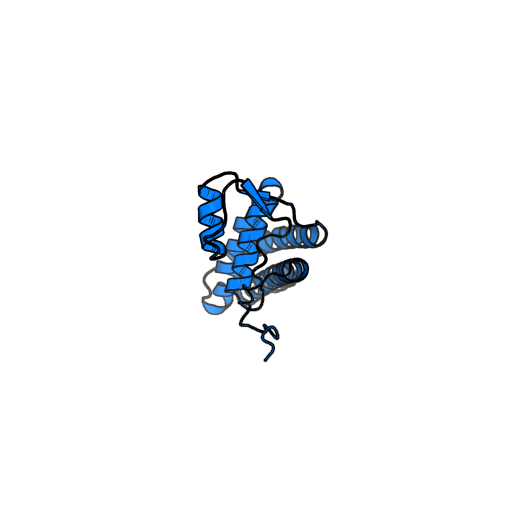2.744 -10.529 9.839 1.00 92.31 103 GLU A C 1
ATOM 840 O O . GLU A 1 103 ? 2.256 -11.189 10.763 1.00 92.31 103 GLU A O 1
ATOM 845 N N . LEU A 1 104 ? 2.148 -9.422 9.387 1.00 89.12 104 LEU A N 1
ATOM 846 C CA . LEU A 1 104 ? 0.942 -8.854 9.990 1.00 89.12 104 LEU A CA 1
ATOM 847 C C . LEU A 1 104 ? -0.307 -9.729 9.855 1.00 89.12 104 LEU A C 1
ATOM 849 O O . LEU A 1 104 ? -1.207 -9.598 10.685 1.00 89.12 104 LEU A O 1
ATOM 853 N N . GLN A 1 105 ? -0.371 -10.640 8.881 1.00 89.38 105 GLN A N 1
ATOM 854 C CA . GLN A 1 105 ? -1.478 -11.605 8.763 1.00 89.38 105 GLN A CA 1
ATOM 855 C C . GLN A 1 105 ? -1.521 -12.609 9.917 1.00 89.38 105 GLN A C 1
ATOM 857 O O . GLN A 1 105 ? -2.548 -13.251 10.146 1.00 89.38 105 GLN A O 1
ATOM 862 N N . HIS A 1 106 ? -0.413 -12.755 10.643 1.00 87.50 106 HIS A N 1
ATOM 863 C CA . HIS A 1 106 ? -0.290 -13.655 11.786 1.00 87.50 106 HIS A CA 1
ATOM 864 C C . HIS A 1 106 ? -0.372 -12.927 13.131 1.00 87.50 106 HIS A C 1
ATOM 866 O O . HIS A 1 106 ? -0.389 -13.568 14.183 1.00 87.50 106 HIS A O 1
ATOM 872 N N . ILE A 1 107 ? -0.449 -11.594 13.113 1.00 79.44 107 ILE A N 1
ATOM 873 C CA . ILE A 1 107 ? -0.527 -10.766 14.312 1.00 79.44 107 ILE A CA 1
ATOM 874 C C . ILE A 1 107 ? -1.993 -10.357 14.512 1.00 79.44 107 ILE A C 1
ATOM 876 O O . ILE A 1 107 ? -2.583 -9.741 13.620 1.00 79.44 107 ILE A O 1
ATOM 880 N N . PRO A 1 108 ? -2.612 -10.665 15.670 1.00 71.56 108 PRO A N 1
ATOM 881 C CA . PRO A 1 108 ? -3.968 -10.208 15.938 1.00 71.56 108 PRO A CA 1
ATOM 882 C C . PRO A 1 108 ? -4.015 -8.674 15.887 1.00 71.56 108 PRO A C 1
ATOM 884 O O . PRO A 1 108 ? -3.028 -8.025 16.258 1.00 71.56 108 PRO A O 1
ATOM 887 N N . PRO A 1 109 ? -5.140 -8.076 15.458 1.00 69.94 109 PRO A N 1
ATOM 888 C CA . PRO A 1 109 ? -5.251 -6.627 15.393 1.00 69.94 109 PRO A CA 1
ATOM 889 C C . PRO A 1 109 ? -4.927 -6.042 16.765 1.00 69.94 109 PRO A C 1
ATOM 891 O O . PRO A 1 109 ? -5.430 -6.508 17.792 1.00 69.94 109 PRO A O 1
ATOM 894 N N . ARG A 1 110 ? -4.033 -5.054 16.797 1.00 67.88 110 ARG A N 1
ATOM 895 C CA . ARG A 1 110 ? -3.659 -4.429 18.061 1.00 67.88 110 ARG A CA 1
ATOM 896 C C . ARG A 1 110 ? -4.746 -3.432 18.435 1.00 67.88 110 ARG A C 1
ATOM 898 O O . ARG A 1 110 ? -5.019 -2.534 17.635 1.00 67.88 110 ARG A O 1
ATOM 905 N N . PRO A 1 111 ? -5.335 -3.537 19.640 1.00 65.88 111 PRO A N 1
ATOM 906 C CA . PRO A 1 111 ? -6.182 -2.480 20.142 1.00 65.88 111 PRO A CA 1
ATOM 907 C C . PRO A 1 111 ? -5.370 -1.197 20.160 1.00 65.88 111 PRO A C 1
ATOM 909 O O . PRO A 1 111 ? -4.281 -1.156 20.736 1.00 65.88 111 PRO A O 1
ATOM 912 N N . PHE A 1 112 ? -5.891 -0.152 19.538 1.00 68.69 112 PHE A N 1
ATOM 913 C CA . PHE A 1 112 ? -5.314 1.170 19.678 1.00 68.69 112 PHE A CA 1
ATOM 914 C C . PHE A 1 112 ? -6.350 2.097 20.302 1.00 68.69 112 PHE A C 1
ATOM 916 O O . PHE A 1 112 ? -7.551 1.983 20.044 1.00 68.69 112 PHE A O 1
ATOM 923 N N . THR A 1 113 ? -5.870 2.994 21.156 1.00 72.19 113 THR A N 1
ATOM 924 C CA . THR A 1 113 ? -6.683 4.039 21.773 1.00 72.19 113 THR A CA 1
ATOM 925 C C . THR A 1 113 ? -6.524 5.319 20.972 1.00 72.19 113 THR A C 1
ATOM 927 O O . THR A 1 113 ? -5.403 5.715 20.643 1.00 72.19 113 THR A O 1
ATOM 930 N N . ILE A 1 114 ? -7.626 6.004 20.683 1.00 76.31 114 ILE A N 1
ATOM 931 C CA . ILE A 1 114 ? -7.566 7.354 20.119 1.00 76.31 114 ILE A CA 1
ATOM 932 C C . ILE A 1 114 ? -7.065 8.297 21.219 1.00 76.31 114 ILE A C 1
ATOM 934 O O . ILE A 1 114 ? -7.805 8.605 22.147 1.00 76.31 114 ILE A O 1
ATOM 938 N N . THR A 1 115 ? -5.817 8.764 21.140 1.00 80.00 115 THR A N 1
ATOM 939 C CA . THR A 1 115 ? -5.198 9.592 22.197 1.00 80.00 115 THR A CA 1
ATOM 940 C C . THR A 1 115 ? -5.095 11.071 21.839 1.00 80.00 115 THR A C 1
ATOM 942 O O . THR A 1 115 ? -4.741 11.890 22.686 1.00 80.00 115 THR A O 1
ATOM 945 N N . SER A 1 116 ? -5.415 11.455 20.601 1.00 78.19 116 SER A N 1
ATOM 946 C CA . SER A 1 116 ? -5.313 12.844 20.149 1.00 78.19 116 SER A CA 1
ATOM 947 C C . SER A 1 116 ? -6.420 13.254 19.178 1.00 78.19 116 SER A C 1
ATOM 949 O O . SER A 1 116 ? -6.938 12.454 18.400 1.00 78.19 116 SER A O 1
ATOM 951 N N . ASN A 1 117 ? -6.713 14.558 19.141 1.00 81.88 117 ASN A N 1
ATOM 952 C CA . ASN A 1 117 ? -7.623 15.155 18.155 1.00 81.88 117 ASN A CA 1
ATOM 953 C C . ASN A 1 117 ? -7.132 14.996 16.706 1.00 81.88 117 ASN A C 1
ATOM 955 O O . ASN A 1 117 ? -7.930 15.024 15.769 1.00 81.88 117 ASN A O 1
ATOM 959 N N . VAL A 1 118 ? -5.819 14.863 16.496 1.00 78.44 118 VAL A N 1
ATOM 960 C CA . VAL A 1 118 ? -5.247 14.628 15.162 1.00 78.44 118 VAL A CA 1
ATOM 961 C C . VAL A 1 118 ? -5.609 13.227 14.682 1.00 78.44 118 VAL A C 1
ATOM 963 O O . VAL A 1 118 ? -6.153 13.092 13.586 1.00 78.44 118 VAL A O 1
ATOM 966 N N . GLN A 1 119 ? -5.392 12.209 15.520 1.00 73.12 119 GLN A N 1
ATOM 967 C CA . GLN A 1 119 ? -5.835 10.845 15.234 1.00 73.12 119 GLN A CA 1
ATOM 968 C C . GLN A 1 119 ? -7.347 10.806 15.041 1.00 73.12 119 GLN A C 1
ATOM 970 O O . GLN A 1 119 ? -7.799 10.319 14.015 1.00 73.12 119 GLN A O 1
ATOM 975 N N . LEU A 1 120 ? -8.125 11.399 15.952 1.00 79.94 120 LEU A N 1
ATOM 976 C CA . LEU A 1 120 ? -9.582 11.392 15.855 1.00 79.94 120 LEU A CA 1
ATOM 977 C C . LEU A 1 120 ? -10.082 11.965 14.520 1.00 79.94 120 LEU A C 1
ATOM 979 O O . LEU A 1 120 ? -10.886 11.336 13.837 1.00 79.94 120 LEU A O 1
ATOM 983 N N . ARG A 1 121 ? -9.578 13.137 14.108 1.00 79.69 121 ARG A N 1
ATOM 984 C CA . ARG A 1 121 ? -9.943 13.746 12.817 1.00 79.69 121 ARG A CA 1
ATOM 985 C C . ARG A 1 121 ? -9.539 12.874 11.635 1.00 79.69 121 ARG A C 1
ATOM 987 O O . ARG A 1 121 ? -10.341 12.694 10.723 1.00 79.69 121 ARG A O 1
ATOM 994 N N . ARG A 1 122 ? -8.323 12.317 11.656 1.00 72.06 122 ARG A N 1
ATOM 995 C CA . ARG A 1 122 ? -7.841 11.407 10.609 1.00 72.06 122 ARG A CA 1
ATOM 996 C C . ARG A 1 122 ? -8.744 10.179 10.503 1.00 72.06 122 ARG A C 1
ATOM 998 O O . ARG A 1 122 ? -9.129 9.806 9.406 1.00 72.06 122 ARG A O 1
ATOM 1005 N N . LEU A 1 123 ? -9.131 9.595 11.629 1.00 72.38 123 LEU A N 1
ATOM 1006 C CA . LEU A 1 123 ? -9.963 8.398 11.684 1.00 72.38 123 LEU A CA 1
ATOM 1007 C C . LEU A 1 123 ? -11.393 8.677 11.223 1.00 72.38 123 LEU A C 1
ATOM 1009 O O . LEU A 1 123 ? -11.921 7.922 10.415 1.00 72.38 123 LEU A O 1
ATOM 1013 N N . ARG A 1 124 ? -11.987 9.804 11.628 1.00 76.94 124 ARG A N 1
ATOM 1014 C CA . ARG A 1 124 ? -13.284 10.264 11.106 1.00 76.94 124 ARG A CA 1
ATOM 1015 C C . ARG A 1 124 ? -13.252 10.450 9.592 1.00 76.94 124 ARG A C 1
ATOM 1017 O O . ARG A 1 124 ? -14.157 9.991 8.909 1.00 76.94 124 ARG A O 1
ATOM 1024 N N . ALA A 1 125 ? -12.190 11.055 9.060 1.00 70.44 125 ALA A N 1
ATOM 1025 C CA . ALA A 1 125 ? -12.030 11.236 7.618 1.00 70.44 125 ALA A CA 1
ATOM 1026 C C . ALA A 1 125 ? -11.863 9.903 6.866 1.00 70.44 125 ALA A C 1
ATOM 1028 O O . ALA A 1 125 ? -12.405 9.750 5.778 1.00 70.44 125 ALA A O 1
ATOM 1029 N N . LEU A 1 126 ? -11.142 8.935 7.446 1.00 65.56 126 LEU A N 1
ATOM 1030 C CA . LEU A 1 126 ? -10.922 7.616 6.838 1.00 65.56 126 LEU A CA 1
ATOM 1031 C C . LEU A 1 126 ? -12.155 6.706 6.897 1.00 65.56 126 LEU A C 1
ATOM 1033 O O . LEU A 1 126 ? -12.343 5.874 6.015 1.00 65.56 126 LEU A O 1
ATOM 1037 N N . THR A 1 127 ? -12.963 6.828 7.950 1.00 65.56 127 THR A N 1
ATOM 1038 C CA . THR A 1 127 ? -14.056 5.887 8.253 1.00 65.56 127 THR A CA 1
ATOM 1039 C C . THR A 1 127 ? -15.442 6.458 7.976 1.00 65.56 127 THR A C 1
ATOM 1041 O O . THR A 1 127 ? -16.402 5.703 7.890 1.00 65.56 127 THR A O 1
ATOM 1044 N N . GLY A 1 128 ? -15.577 7.784 7.892 1.00 68.56 128 GLY A N 1
ATOM 1045 C CA . GLY A 1 128 ? -16.869 8.472 7.903 1.00 68.56 128 GLY A CA 1
ATOM 1046 C C . GLY A 1 128 ? -17.601 8.417 9.252 1.00 68.56 128 GLY A C 1
ATOM 1047 O O . GLY A 1 128 ? -18.688 8.980 9.370 1.00 68.56 128 GLY A O 1
ATOM 1048 N N . ASN A 1 129 ? -17.036 7.773 10.281 1.00 70.25 129 ASN A N 1
ATOM 1049 C CA . ASN A 1 129 ? -17.690 7.608 11.575 1.00 70.25 129 ASN A CA 1
ATOM 1050 C C . ASN A 1 129 ? -17.473 8.838 12.468 1.00 70.25 129 ASN A C 1
ATOM 1052 O O . ASN A 1 129 ? -16.489 8.926 13.201 1.00 70.25 129 ASN A O 1
ATOM 1056 N N . ASN A 1 130 ? -18.420 9.776 12.439 1.00 78.56 130 ASN A N 1
ATOM 1057 C CA . ASN A 1 130 ? -18.378 10.991 13.257 1.00 78.56 130 ASN A CA 1
ATOM 1058 C C . ASN A 1 130 ? -18.614 10.751 14.762 1.00 78.56 130 ASN A C 1
ATOM 1060 O O . ASN A 1 130 ? -18.350 11.660 15.555 1.00 78.56 130 ASN A O 1
ATOM 1064 N N . GLU A 1 131 ? -19.052 9.555 15.164 1.00 79.75 131 GLU A N 1
ATOM 1065 C CA . GLU A 1 131 ? -19.333 9.204 16.563 1.00 79.75 131 GLU A CA 1
ATOM 1066 C C . GLU A 1 131 ? -18.073 8.865 17.365 1.00 79.75 131 GLU A C 1
ATOM 1068 O O . GLU A 1 131 ? -18.114 8.943 18.588 1.00 79.75 131 GLU A O 1
ATOM 1073 N N . LEU A 1 132 ? -16.946 8.576 16.697 1.00 79.50 132 LEU A N 1
ATOM 1074 C CA . LEU A 1 132 ? -15.664 8.281 17.351 1.00 79.50 132 LEU A CA 1
ATOM 1075 C C . LEU A 1 132 ? -15.256 9.370 18.354 1.00 79.50 132 LEU A C 1
ATOM 1077 O O . LEU A 1 132 ? -15.417 10.565 18.079 1.00 79.50 132 LEU A O 1
ATOM 1081 N N . GLN A 1 133 ? -14.654 8.977 19.473 1.00 83.94 133 GLN A N 1
ATOM 1082 C CA . GLN A 1 133 ? -14.205 9.856 20.552 1.00 83.94 133 GLN A CA 1
ATOM 1083 C C . GLN A 1 133 ? -12.759 9.564 20.973 1.00 83.94 133 GLN A C 1
ATOM 1085 O O . GLN A 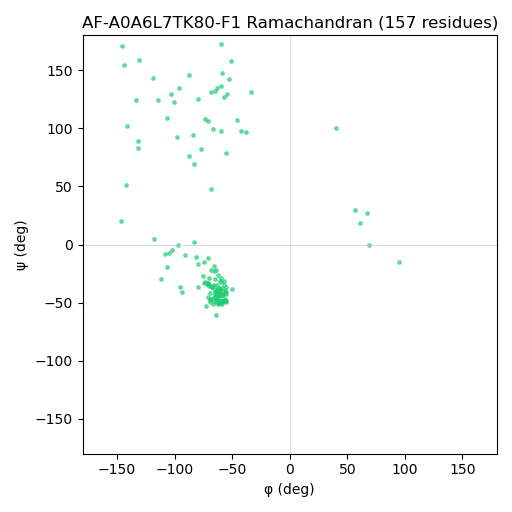1 133 ? -12.206 8.492 20.733 1.00 83.94 133 GLN A O 1
ATOM 1090 N N . ILE A 1 134 ? -12.114 10.547 21.611 1.00 81.56 134 ILE A N 1
ATOM 1091 C CA . ILE A 1 134 ? -10.840 10.307 22.305 1.00 81.56 134 ILE A CA 1
ATOM 1092 C C . ILE A 1 134 ? -11.101 9.318 23.444 1.00 81.56 134 ILE A C 1
ATOM 1094 O O . ILE A 1 134 ? -12.051 9.488 24.200 1.00 81.56 134 ILE A O 1
ATOM 1098 N N . GLY A 1 135 ? -10.233 8.320 23.581 1.00 77.12 135 GLY A N 1
ATOM 1099 C CA . GLY A 1 135 ? -10.379 7.235 24.551 1.00 77.12 135 GLY A CA 1
ATOM 1100 C C . GLY A 1 135 ? -11.038 5.980 23.983 1.00 77.12 135 GLY A C 1
ATOM 1101 O O . GLY A 1 135 ? -10.875 4.915 24.579 1.00 77.12 135 GLY A O 1
ATOM 1102 N N . ASP A 1 136 ? -11.691 6.061 22.817 1.00 75.56 136 ASP A N 1
ATOM 1103 C CA . ASP A 1 136 ? -12.222 4.874 22.149 1.00 75.56 136 ASP A CA 1
ATOM 1104 C C . ASP A 1 136 ? -11.090 3.891 21.843 1.00 75.56 136 ASP A C 1
ATOM 1106 O O . ASP A 1 136 ? -10.008 4.278 21.381 1.00 75.56 136 ASP A O 1
ATOM 1110 N N . THR A 1 137 ? -11.356 2.611 22.106 1.00 67.50 137 THR A N 1
ATOM 1111 C CA . THR A 1 137 ? -10.458 1.494 21.807 1.00 67.50 137 THR A CA 1
ATOM 1112 C C . THR A 1 137 ? -11.091 0.608 20.748 1.00 67.50 137 THR A C 1
ATOM 1114 O O . THR A 1 137 ? -12.208 0.128 20.921 1.00 67.50 137 THR A O 1
ATOM 1117 N N . SER A 1 138 ? -10.383 0.387 19.639 1.00 62.59 138 SER A N 1
ATOM 1118 C CA . SER A 1 138 ? -10.862 -0.491 18.567 1.00 62.59 138 SER A CA 1
ATOM 1119 C C . SER A 1 138 ? -10.067 -1.799 18.595 1.00 62.59 138 SER A C 1
ATOM 1121 O O . SER A 1 138 ? -8.886 -1.763 18.257 1.00 62.59 138 SER A O 1
ATOM 1123 N N . PRO A 1 139 ? -10.653 -2.944 19.006 1.00 49.88 139 PRO A N 1
ATOM 1124 C CA . PRO A 1 139 ? -9.959 -4.240 19.050 1.00 49.88 139 PRO A CA 1
ATOM 1125 C C . PRO A 1 139 ? -9.760 -4.866 17.664 1.00 49.88 139 PRO A C 1
ATOM 1127 O O . PRO A 1 139 ? -8.981 -5.792 17.497 1.00 49.88 139 PRO A O 1
ATOM 1130 N N . VAL A 1 140 ? -10.474 -4.352 16.672 1.00 50.22 140 VAL A N 1
ATOM 1131 C CA . VAL A 1 140 ? -10.364 -4.649 15.248 1.00 50.22 140 VAL A CA 1
ATOM 1132 C C . VAL A 1 140 ? -10.383 -3.256 14.647 1.00 50.22 140 VAL A C 1
ATOM 1134 O O . VAL A 1 140 ? -11.293 -2.504 15.008 1.00 50.22 140 VAL A O 1
ATOM 1137 N N . GLY A 1 141 ? -9.402 -2.820 13.851 1.00 51.97 141 GLY A N 1
ATOM 1138 C CA . GLY A 1 141 ? -9.508 -1.493 13.227 1.00 51.97 141 GLY A CA 1
ATOM 1139 C C . GLY A 1 141 ? -10.859 -1.346 12.516 1.00 51.97 141 GLY A C 1
ATOM 1140 O O . GLY A 1 141 ? -11.573 -2.326 12.309 1.00 51.97 141 GLY A O 1
ATOM 1141 N N . PHE A 1 142 ? -11.289 -0.112 12.310 1.00 53.00 142 PHE A N 1
ATOM 1142 C CA . PHE A 1 142 ? -12.687 0.265 12.089 1.00 53.00 142 PHE A CA 1
ATOM 1143 C C . PHE A 1 142 ? -13.444 -0.683 11.160 1.00 53.00 142 PHE A C 1
ATOM 1145 O O . PHE A 1 142 ? -13.385 -0.582 9.935 1.00 53.00 142 PHE A O 1
ATOM 1152 N N . SER A 1 143 ? -14.187 -1.603 11.772 1.00 43.03 143 SER A N 1
ATOM 1153 C CA . SER A 1 143 ? -15.103 -2.485 11.075 1.00 43.03 143 SER A CA 1
ATOM 1154 C C . SER A 1 143 ? -16.217 -1.612 10.506 1.00 43.03 143 SER A C 1
ATOM 1156 O O . SER A 1 143 ? -17.155 -1.255 11.215 1.00 43.03 143 SER A O 1
ATOM 1158 N N . LEU A 1 144 ? -16.124 -1.290 9.213 1.00 45.16 144 LEU A N 1
ATOM 1159 C CA . LEU A 1 144 ? -17.205 -0.745 8.383 1.00 45.16 144 LEU A CA 1
ATOM 1160 C C . LEU A 1 144 ? -18.303 -1.802 8.165 1.00 45.16 144 LEU A C 1
ATOM 1162 O O . LEU A 1 144 ? -18.758 -2.030 7.044 1.00 45.16 144 LEU A O 1
ATOM 1166 N N . LYS A 1 145 ? -18.749 -2.474 9.230 1.00 38.31 145 LYS A N 1
ATOM 1167 C CA . LYS A 1 145 ? -20.058 -3.108 9.189 1.00 38.31 145 LYS A CA 1
ATOM 1168 C C . LYS A 1 145 ? -21.037 -1.961 9.279 1.00 38.31 145 LYS A C 1
ATOM 1170 O O . LYS A 1 145 ? -21.116 -1.295 10.307 1.00 38.31 145 LYS A O 1
ATOM 1175 N N . HIS A 1 146 ? -21.691 -1.700 8.153 1.00 36.78 146 HIS A N 1
ATOM 1176 C CA . HIS A 1 146 ? -22.857 -0.847 8.079 1.00 36.78 146 HIS A CA 1
ATOM 1177 C C . HIS A 1 146 ? -23.676 -0.983 9.360 1.00 36.78 146 HIS A C 1
ATOM 1179 O O . HIS A 1 146 ? -23.980 -2.092 9.806 1.00 36.78 146 HIS A O 1
ATOM 1185 N N . SER A 1 147 ? -24.034 0.171 9.912 1.00 34.00 147 SER A N 1
ATOM 1186 C CA . SER A 1 147 ? -25.315 0.364 10.556 1.00 34.00 147 SER A CA 1
ATOM 1187 C C . SER A 1 147 ? -26.371 -0.384 9.743 1.00 34.00 147 SER A C 1
ATOM 1189 O O . SER A 1 147 ? -26.881 0.108 8.736 1.00 34.00 147 SER A O 1
ATOM 1191 N N . ASN A 1 148 ? -26.697 -1.601 10.178 1.00 31.27 148 ASN A N 1
ATOM 1192 C CA . ASN A 1 148 ? -28.050 -2.078 10.016 1.00 31.27 148 ASN A CA 1
ATOM 1193 C C . ASN A 1 148 ? -28.876 -1.056 10.784 1.00 31.27 148 ASN A C 1
ATOM 1195 O O . ASN A 1 148 ? -28.950 -1.072 12.008 1.00 31.27 148 ASN A O 1
ATOM 1199 N N . LEU A 1 149 ? -29.426 -0.101 10.039 1.00 36.75 149 LEU A N 1
ATOM 1200 C CA . LEU A 1 149 ? -30.728 0.420 10.370 1.00 36.75 149 LEU A CA 1
ATOM 1201 C C . LEU A 1 149 ? -31.584 -0.814 10.649 1.00 36.75 149 LEU A C 1
ATOM 1203 O O . LEU A 1 149 ? -31.906 -1.569 9.730 1.00 36.75 149 LEU A O 1
ATOM 1207 N N . ASP A 1 150 ? -31.883 -1.031 11.927 1.00 37.06 150 ASP A N 1
ATOM 1208 C CA . ASP A 1 150 ? -33.064 -1.749 12.373 1.00 37.06 150 ASP A CA 1
ATOM 1209 C C . ASP A 1 150 ? -34.273 -1.050 11.738 1.00 37.06 150 ASP A C 1
ATOM 1211 O O . ASP A 1 150 ? -34.961 -0.228 12.340 1.00 37.06 150 ASP A O 1
ATOM 1215 N N . ALA A 1 151 ? -34.520 -1.341 10.465 1.00 37.19 151 ALA A N 1
ATOM 1216 C CA . ALA A 1 151 ? -35.798 -1.098 9.839 1.00 37.19 151 ALA A CA 1
ATOM 1217 C C . ALA A 1 151 ? -36.721 -2.219 10.317 1.00 37.19 151 ALA A C 1
ATOM 1219 O O . ALA A 1 151 ? -36.868 -3.249 9.669 1.00 37.19 151 ALA A O 1
ATOM 1220 N N . GLY A 1 152 ? -37.259 -1.996 11.517 1.00 40.16 152 GLY A N 1
ATOM 1221 C CA . GLY A 1 152 ? -38.538 -2.486 12.006 1.00 40.16 152 GLY A CA 1
ATOM 1222 C C . GLY A 1 152 ? -38.918 -3.915 11.637 1.00 40.16 152 GLY A C 1
ATOM 1223 O O . GLY A 1 152 ? -39.548 -4.153 10.613 1.00 40.16 152 GLY A O 1
ATOM 1224 N N . ASN A 1 153 ? -38.728 -4.831 12.580 1.00 33.84 153 ASN A N 1
ATOM 1225 C CA . ASN A 1 153 ? -39.734 -5.863 12.781 1.00 33.84 153 ASN A CA 1
ATOM 1226 C C . ASN A 1 153 ? -40.041 -5.958 14.272 1.00 33.84 153 ASN A C 1
ATOM 1228 O O . ASN A 1 153 ? -39.400 -6.680 15.029 1.00 33.84 153 ASN A O 1
ATOM 1232 N N . ASN A 1 154 ? -41.017 -5.154 14.680 1.00 40.53 154 ASN A N 1
ATOM 1233 C CA . ASN A 1 154 ? -41.669 -5.247 15.971 1.00 40.53 154 ASN A CA 1
ATOM 1234 C C . ASN A 1 154 ? -42.977 -6.032 15.761 1.00 40.53 154 ASN A C 1
ATOM 1236 O O . ASN A 1 154 ? -43.980 -5.410 15.411 1.00 40.53 154 ASN A O 1
ATOM 1240 N N . PRO A 1 155 ? -43.033 -7.371 15.925 1.00 40.25 155 PRO A N 1
ATOM 1241 C CA . PRO A 1 155 ? -44.305 -8.070 16.040 1.00 40.25 155 PRO A CA 1
ATOM 1242 C C . PRO A 1 155 ? -44.745 -7.969 17.503 1.00 40.25 155 PRO A C 1
ATOM 1244 O O . PRO A 1 155 ? -44.689 -8.922 18.274 1.00 40.25 155 PRO A O 1
ATOM 1247 N N . GLY A 1 156 ? -45.095 -6.749 17.895 1.00 42.91 156 GLY A N 1
ATOM 1248 C CA . GLY A 1 156 ? -45.418 -6.367 19.262 1.00 42.91 156 GLY A CA 1
ATOM 1249 C C . GLY A 1 156 ? -46.565 -5.368 19.290 1.00 42.91 156 GLY A C 1
ATOM 1250 O O . GLY A 1 156 ? -46.443 -4.313 19.898 1.00 42.91 156 GLY A O 1
ATOM 1251 N N . ALA A 1 157 ? -47.660 -5.688 18.604 1.00 35.88 157 ALA A N 1
ATOM 1252 C CA . ALA A 1 157 ? -48.964 -5.093 18.855 1.00 35.88 157 ALA A CA 1
ATOM 1253 C C . ALA A 1 157 ? -50.009 -6.203 18.713 1.00 35.88 157 ALA A C 1
ATOM 1255 O O . ALA A 1 157 ? -50.321 -6.646 17.610 1.00 35.88 157 ALA A O 1
ATOM 1256 N N . MET A 1 158 ? -50.463 -6.703 19.861 1.00 40.75 158 MET A N 1
ATOM 1257 C CA . MET A 1 158 ? -51.751 -7.374 19.964 1.00 40.75 158 MET A CA 1
ATOM 1258 C C . MET A 1 158 ? -52.839 -6.322 19.748 1.00 40.75 158 MET A C 1
ATOM 1260 O O . MET A 1 158 ? -52.785 -5.281 20.400 1.00 40.75 158 MET A O 1
ATOM 1264 N N . GLU A 1 159 ? -53.800 -6.628 18.88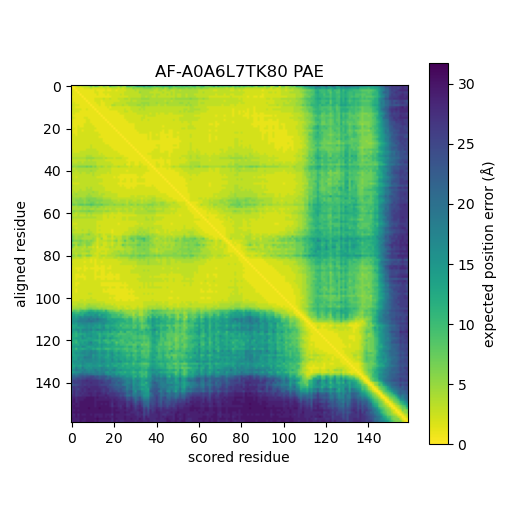5 1.00 39.59 159 GLU A N 1
ATOM 1265 C CA . GLU A 1 159 ? -55.243 -6.576 19.161 1.00 39.59 159 GLU A CA 1
ATOM 1266 C C . GLU A 1 159 ? -55.952 -7.564 18.226 1.00 39.59 159 GLU A C 1
ATOM 1268 O O . GLU A 1 159 ? -55.598 -7.604 17.023 1.00 39.59 159 GLU A O 1
#

Sequence (159 aa):
MQARHYLEQRDRLQAGEKAWGAIAHNLKVIGEQRGWLHGNHQQIENIGRQIVVEVHALYPDLGEAISDVFHYGHRNFYENMRSLDEMNETVAWAEEAVEALEELQHIPPRPFTITSNVQLRRLRALTGNNELQIGDTSPVGFSLKHSNLDAGNNPGAME

Mean predicted aligned error: 9.25 Å

Solvent-accessible surface area (backbone atoms only — not comparable to full-atom values): 8966 Å² total; per-residue (Å²): 115,75,19,59,60,28,45,77,72,68,36,50,40,60,15,20,39,39,31,25,50,53,46,53,49,44,41,36,53,47,21,57,78,50,58,33,70,51,90,47,70,70,35,40,51,49,44,51,58,50,49,35,69,74,39,32,94,80,42,72,60,44,51,56,28,54,49,46,22,57,63,49,11,46,43,20,53,80,68,66,74,60,55,66,67,60,40,51,53,46,45,52,37,33,51,56,38,39,55,54,44,57,56,47,68,76,48,76,61,66,64,48,63,32,86,42,73,66,54,46,52,53,48,26,70,74,68,70,48,78,82,72,52,77,68,44,68,35,65,45,66,84,54,71,64,70,80,73,71,83,77,73,86,76,96,76,75,91,130

Secondary structure (DSSP, 8-state):
-HHHHHHHTT-HHHHHHHHHHHHHHHHHHHHHHTT---SSHHHHHHHHHHHHHHHTTT-TTHHHHHHHIIIIIIHHHHH--S-HHHHHHHHHHHHHHHHHHHHHTTSPPPPEE--SHHHHHHHHHHH--TT--TT-EESSS------------------

pLDDT: mean 81.17, std 17.84, range [31.27, 97.12]